Protein AF-A0AAV7JI71-F1 (afdb_monomer)

Radius of gyration: 31.47 Å; Cα contacts (8 Å, |Δi|>4): 107; chains: 1; bounding box: 84×64×68 Å

Solvent-accessible surface area (backbone atoms only — not comparable to full-atom values): 10852 Å² total; per-residue (Å²): 132,84,72,91,49,68,91,77,50,78,52,72,69,56,52,54,64,51,49,57,46,48,77,72,67,52,80,75,84,70,80,71,88,74,86,58,86,77,76,78,51,72,40,70,70,49,49,52,52,52,48,52,54,43,69,76,37,38,63,66,47,73,69,53,48,38,63,75,65,66,55,91,56,67,59,66,54,46,33,66,76,76,57,35,47,81,44,57,48,46,75,34,79,64,86,72,52,72,66,57,49,49,53,51,52,52,50,52,51,55,49,48,62,64,54,74,80,46,63,86,65,65,68,77,73,65,84,84,87,85,87,80,89,83,73,98,64,87,70,92,47,68,73,78,50,32,30,56,38,44,88,89,57,77,80,56,75,45,57,53,81,78,85,78,77,82,131

Foldseek 3Di:
DDDPQVPPDDDPVVVVVVVVCVVVVNPDPDDDPDPDPPQPCPDVVNLVLLQVVCVVPQLDDPVNSCVRSVGPHDVVCSQPVPWWDKDFAAEDQDDDDPVRVVVVVVVVVVVCVVPVPDDPCVVVVDDDDDDDDDDPDDDQDSNSRIGTDGPPDDGHYDHDDDDDDDD

Nearest PDB structures (foldseek):
  3hot-assembly1_A  TM=3.902E-01  e=2.680E-02  Drosophila mauritiana

Sequence (167 aa):
MFSVFEEQSPTKTSIYKWYSPFRLGYMCLDDDVRTGHQITVATDENIIKVEELVREDRQITIRQLVHDACIIGNIRNILHQHLVRKVCSKLVPHLLTLEQKNRRIQFCRSMLLKYSKADSRRHSEVITSDETWVYFYDMQTKQQSSKWIFEEEVPDTIPKRFMAVGR

pLDDT: mean 80.21, std 11.69, range [39.66, 97.19]

InterPro domains:
  IPR036397 Ribonuclease H superfamily [G3DSA:3.30.420.10] (91-166)
  IPR052709 Transposase-Methyltransferase Hybrid [PTHR46060] (3-161)

Structure (mmCIF, N/CA/C/O backbone):
data_AF-A0AAV7JI71-F1
#
_entry.id   AF-A0AAV7JI71-F1
#
loop_
_atom_site.group_PDB
_atom_site.id
_atom_site.type_symbol
_atom_site.label_ato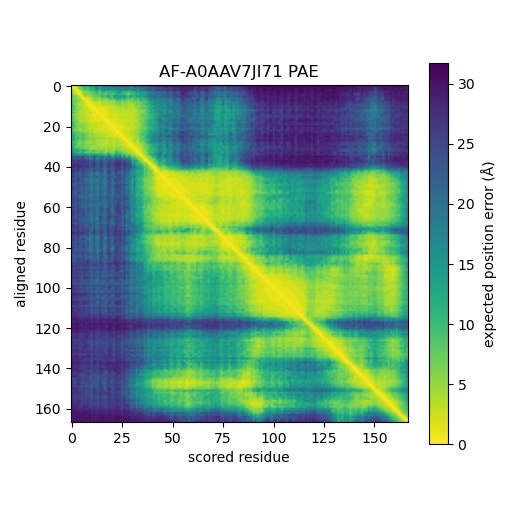m_id
_atom_site.label_alt_id
_atom_site.label_comp_id
_atom_site.label_asym_id
_atom_site.label_entity_id
_atom_site.label_seq_id
_atom_site.pdbx_PDB_ins_code
_atom_site.Cartn_x
_atom_site.Cartn_y
_atom_site.Cartn_z
_atom_site.occupancy
_atom_site.B_iso_or_equiv
_atom_site.auth_seq_id
_atom_site.auth_comp_id
_atom_site.auth_asym_id
_atom_site.auth_atom_id
_atom_site.pdbx_PDB_model_num
ATOM 1 N N . MET A 1 1 ? -59.503 31.151 10.361 1.00 45.22 1 MET A N 1
ATOM 2 C CA . MET A 1 1 ? -58.030 31.228 10.443 1.00 45.22 1 MET A CA 1
ATOM 3 C C . MET A 1 1 ? -57.508 30.284 9.379 1.00 45.22 1 MET A C 1
ATOM 5 O O . MET A 1 1 ? -57.720 29.087 9.511 1.00 45.22 1 MET A O 1
ATOM 9 N N . PHE A 1 2 ? -57.014 30.819 8.262 1.00 48.09 2 PHE A N 1
ATOM 10 C CA . PHE A 1 2 ? -56.574 29.993 7.138 1.00 48.09 2 PHE A CA 1
ATOM 11 C C . PHE A 1 2 ? -55.294 29.254 7.529 1.00 48.09 2 PHE A C 1
ATOM 13 O O . PHE A 1 2 ? -54.361 29.858 8.057 1.00 48.09 2 PHE A O 1
ATOM 20 N N . SER A 1 3 ? -55.291 27.943 7.323 1.00 59.44 3 SER A N 1
ATOM 21 C CA . SER A 1 3 ? -54.109 27.109 7.490 1.00 59.44 3 SER A CA 1
ATOM 22 C C . SER A 1 3 ? -53.177 27.381 6.311 1.00 59.44 3 SER A C 1
ATOM 24 O O . SER A 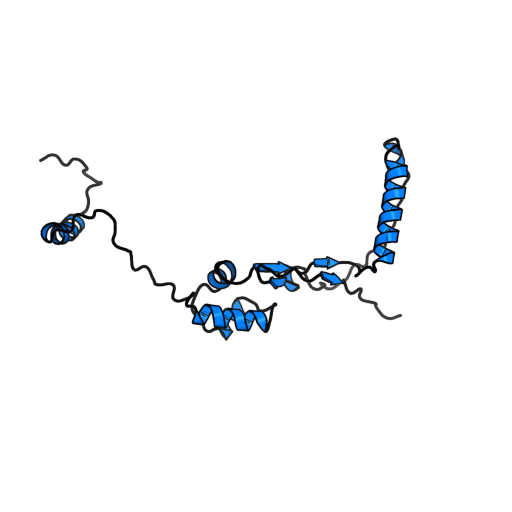1 3 ? -53.511 27.053 5.181 1.00 59.44 3 SER A O 1
ATOM 26 N N . VAL A 1 4 ? -52.043 28.039 6.555 1.00 73.38 4 VAL A N 1
ATOM 27 C CA . VAL A 1 4 ? -51.102 28.445 5.492 1.00 73.38 4 VAL A CA 1
ATOM 28 C C . VAL A 1 4 ? -50.355 27.239 4.895 1.00 73.38 4 VAL A C 1
ATOM 30 O O . VAL A 1 4 ? -49.881 27.320 3.768 1.00 73.38 4 VAL A O 1
ATOM 33 N N . PHE A 1 5 ? -50.277 26.113 5.617 1.00 74.38 5 PHE A N 1
ATOM 34 C CA . PHE A 1 5 ? -49.444 24.961 5.238 1.00 74.38 5 PHE A CA 1
ATOM 35 C C . PHE A 1 5 ? -50.145 23.597 5.313 1.00 74.38 5 PHE A C 1
ATOM 37 O O . PHE A 1 5 ? -49.473 22.590 5.122 1.00 74.38 5 PHE A O 1
ATOM 44 N N . GLU A 1 6 ? -51.456 23.551 5.590 1.00 76.75 6 GLU A N 1
ATOM 45 C CA . GLU A 1 6 ? -52.305 22.341 5.646 1.00 76.75 6 GLU A CA 1
ATOM 46 C C . GLU A 1 6 ? -51.560 21.063 6.076 1.00 76.75 6 GLU A C 1
ATOM 48 O O . GLU A 1 6 ? -51.288 20.903 7.268 1.00 76.75 6 GLU A O 1
ATOM 53 N N . GLU A 1 7 ? -51.189 20.192 5.132 1.00 77.88 7 GLU A N 1
ATOM 54 C CA . GLU A 1 7 ? -50.551 18.890 5.379 1.00 77.88 7 GLU A CA 1
ATOM 55 C C . GLU A 1 7 ? -49.069 18.943 5.795 1.00 77.88 7 GLU A C 1
ATOM 57 O O . GLU A 1 7 ? -48.568 17.993 6.391 1.00 77.88 7 GLU A O 1
ATOM 62 N N . GLN A 1 8 ? -48.354 20.040 5.534 1.00 81.19 8 GLN A N 1
ATOM 63 C CA . GLN A 1 8 ? -46.945 20.223 5.927 1.00 81.19 8 GLN A CA 1
ATOM 64 C C . GLN A 1 8 ? -46.792 20.922 7.287 1.00 81.19 8 GLN A C 1
ATOM 66 O O . GLN A 1 8 ? -45.685 21.265 7.707 1.00 81.19 8 GLN A O 1
ATOM 71 N N . SER A 1 9 ? -47.902 21.146 7.991 1.00 80.69 9 SER A N 1
ATOM 72 C CA . SER A 1 9 ? -47.888 21.794 9.299 1.00 80.69 9 SER A CA 1
ATOM 73 C C . SER A 1 9 ? -47.277 20.873 10.366 1.00 80.69 9 SER A C 1
ATOM 75 O O . SER A 1 9 ? -47.622 19.689 10.432 1.00 80.69 9 SER A O 1
ATOM 77 N N . PRO A 1 10 ? -46.411 21.384 11.261 1.00 83.25 10 PRO A N 1
ATOM 78 C CA . PRO A 1 10 ? -45.893 20.591 12.366 1.00 83.25 10 PRO A CA 1
ATOM 79 C C . PRO A 1 10 ? -47.036 20.105 13.262 1.00 83.25 10 PRO A C 1
ATOM 81 O O . PRO A 1 10 ? -48.008 20.818 13.517 1.00 83.25 10 PRO A O 1
ATOM 84 N N . THR A 1 11 ? -46.910 18.879 13.772 1.00 87.06 11 THR A N 1
ATOM 85 C CA . THR A 1 11 ? -47.932 18.309 14.657 1.00 87.06 11 THR A CA 1
ATOM 86 C C . THR A 1 11 ? -48.118 19.170 15.908 1.00 87.06 11 THR A C 1
ATOM 88 O O . THR A 1 11 ? -47.176 19.794 16.407 1.00 87.06 11 THR A O 1
ATOM 91 N N . LYS A 1 12 ? -49.331 19.157 16.474 1.00 85.56 12 LYS A N 1
ATOM 92 C CA . LYS A 1 12 ? -49.659 19.878 17.716 1.00 85.56 12 LYS A CA 1
ATOM 93 C C . LYS A 1 12 ? -48.661 19.568 18.844 1.00 85.56 12 LYS A C 1
ATOM 95 O O . LYS A 1 12 ? -48.301 20.452 19.616 1.00 85.56 12 LYS A O 1
ATOM 100 N N . THR A 1 13 ? -48.155 18.337 18.896 1.00 88.25 13 THR A N 1
ATOM 101 C CA . THR A 1 13 ? -47.125 17.878 19.836 1.00 88.25 13 THR A CA 1
ATOM 102 C C . THR A 1 13 ? -45.786 18.589 19.638 1.00 88.25 13 THR A C 1
ATOM 104 O O . THR A 1 13 ? -45.175 19.007 20.619 1.00 88.25 13 THR A O 1
ATOM 107 N N . SER A 1 14 ? -45.336 18.766 18.392 1.00 84.81 14 SER A N 1
ATOM 108 C CA . SER A 1 14 ? -44.122 19.532 18.078 1.00 84.81 14 SER A CA 1
ATOM 109 C C . SER A 1 14 ? -44.274 21.004 18.466 1.00 84.81 14 SER A C 1
ATOM 111 O O . SER A 1 14 ? -43.363 21.570 19.059 1.00 84.81 14 SER A O 1
ATOM 113 N N . ILE A 1 15 ? -45.445 21.602 18.222 1.00 86.06 15 ILE A N 1
ATOM 114 C CA . ILE A 1 15 ? -45.727 23.000 18.589 1.00 86.06 15 ILE A CA 1
ATOM 115 C C . ILE A 1 15 ? -45.613 23.207 20.109 1.00 86.06 15 ILE A C 1
ATOM 117 O O . ILE A 1 15 ? -44.964 24.151 20.555 1.00 86.06 15 ILE A O 1
ATOM 121 N N . TYR A 1 16 ? -46.176 22.308 20.925 1.00 87.62 16 TYR A N 1
ATOM 122 C CA . TYR A 1 16 ? -46.054 22.413 22.386 1.00 87.62 16 TYR A CA 1
ATOM 123 C C . TYR A 1 16 ? -44.634 22.181 22.903 1.00 87.62 16 TYR A C 1
ATOM 125 O O . TYR A 1 16 ? -44.239 22.834 23.870 1.00 87.62 16 TYR A O 1
ATOM 133 N N . LYS A 1 17 ? -43.857 21.295 22.264 1.00 86.38 17 LYS A N 1
ATOM 134 C CA . LYS A 1 17 ? -42.439 21.103 22.606 1.00 86.38 17 LYS A CA 1
ATOM 135 C C . LYS A 1 17 ? -41.637 22.392 22.424 1.00 86.38 17 LYS A C 1
ATOM 137 O O . LYS A 1 17 ? -40.830 22.708 23.286 1.00 86.38 17 LYS A O 1
ATOM 142 N N . TRP A 1 18 ? -41.913 23.153 21.364 1.00 87.81 18 TRP A N 1
ATOM 143 C CA . TRP A 1 18 ? -41.276 24.446 21.094 1.00 87.81 18 TRP A CA 1
ATOM 144 C C . TRP A 1 18 ? -41.791 25.590 21.977 1.00 87.81 18 TRP A C 1
ATOM 146 O O . TRP A 1 18 ? -41.039 26.493 22.334 1.00 87.81 18 TRP A O 1
ATOM 156 N N . TYR A 1 19 ? -43.061 25.552 22.386 1.00 89.06 19 TYR A N 1
ATOM 157 C CA . TYR A 1 19 ? -43.666 26.618 23.188 1.00 89.06 19 TYR A CA 1
ATOM 158 C C . TYR A 1 19 ? -42.980 26.834 24.550 1.00 89.06 19 TYR A C 1
ATOM 160 O O . TYR A 1 19 ? -42.849 27.970 25.005 1.00 89.06 19 TYR A O 1
ATOM 168 N N . SER A 1 20 ? -42.531 25.759 25.208 1.00 85.44 20 SER A N 1
ATOM 169 C CA . SER A 1 20 ? -41.895 25.854 26.530 1.00 85.44 20 SER A 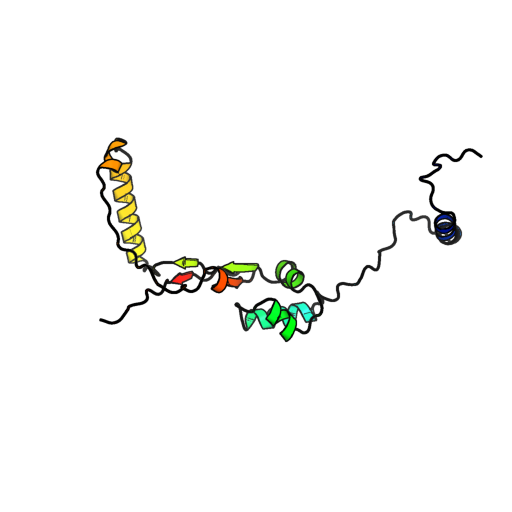CA 1
ATOM 170 C C . SER A 1 20 ? -40.518 26.552 26.492 1.00 85.44 20 SER A C 1
ATOM 172 O O . SER A 1 20 ? -40.336 27.492 27.267 1.00 85.44 20 SER A O 1
ATOM 174 N N . PRO A 1 21 ? -39.574 26.189 25.597 1.00 85.62 21 PRO A N 1
ATOM 175 C CA . PRO A 1 21 ? -38.321 26.926 25.397 1.00 85.62 21 PRO A CA 1
ATOM 176 C C . PRO A 1 21 ? -38.525 28.402 25.043 1.00 85.62 21 PRO A C 1
ATOM 178 O O . PRO A 1 21 ? -37.896 29.263 25.657 1.00 85.62 21 PRO A O 1
ATOM 181 N N . PHE A 1 22 ? -39.461 28.716 24.137 1.00 89.12 22 PHE A N 1
ATOM 182 C CA . PHE A 1 22 ? -39.739 30.107 23.761 1.00 89.12 22 PHE A CA 1
ATOM 183 C C . PHE A 1 22 ? -40.252 30.939 24.940 1.00 89.12 22 PHE A C 1
ATOM 185 O O . PHE A 1 22 ? -39.841 32.085 25.115 1.00 89.12 22 PHE A O 1
ATOM 192 N N . ARG A 1 23 ? -41.093 30.362 25.811 1.00 89.50 23 ARG A N 1
ATOM 193 C CA . ARG A 1 23 ? -41.521 31.029 27.054 1.00 89.50 23 ARG A CA 1
ATOM 194 C C . ARG A 1 23 ? -40.382 31.274 28.042 1.00 89.50 23 ARG A C 1
ATOM 196 O O . ARG A 1 23 ? -40.482 32.201 28.840 1.00 89.50 23 ARG A O 1
ATOM 203 N N . LEU A 1 24 ? -39.343 30.446 28.005 1.00 87.25 24 LEU A N 1
ATOM 204 C CA . LEU A 1 24 ? -38.141 30.571 28.830 1.00 87.25 24 LEU A CA 1
ATOM 205 C C . LEU A 1 24 ? -37.076 31.481 28.191 1.00 87.25 24 LEU A C 1
ATOM 207 O O . LEU A 1 24 ? -36.006 31.651 28.766 1.00 87.25 24 LEU A O 1
ATOM 211 N N . GLY A 1 25 ? -37.367 32.088 27.033 1.00 86.62 25 GLY A N 1
ATOM 212 C CA . GLY A 1 25 ? -36.479 33.030 26.347 1.00 86.62 25 GLY A CA 1
ATOM 213 C C . GLY A 1 25 ? -35.476 32.390 25.383 1.00 86.62 25 GLY A C 1
ATOM 214 O O . GLY A 1 25 ? -34.627 33.096 24.841 1.00 86.62 25 GLY A O 1
ATOM 215 N N . TYR A 1 26 ? -35.565 31.081 25.128 1.00 80.38 26 TYR A N 1
ATOM 216 C CA . TYR A 1 26 ? -34.740 30.417 24.117 1.00 80.38 26 TYR A CA 1
ATOM 217 C C . TYR A 1 26 ? -35.301 30.695 22.722 1.00 80.38 26 TYR A C 1
ATOM 219 O O . TYR A 1 26 ? -36.322 30.132 22.343 1.00 80.38 26 TYR A O 1
ATOM 227 N N . MET A 1 27 ? -34.630 31.567 21.965 1.00 85.94 27 MET A N 1
ATOM 228 C CA . MET A 1 27 ? -35.036 31.993 20.613 1.00 85.94 27 MET A CA 1
ATOM 229 C C . MET A 1 27 ? -34.218 31.334 19.490 1.00 85.94 27 MET A C 1
ATOM 231 O O . MET A 1 27 ? -34.386 31.683 18.323 1.00 85.94 27 MET A O 1
ATOM 235 N N . CYS A 1 28 ? -33.313 30.411 19.832 1.00 81.50 28 CYS A N 1
ATOM 236 C CA . CYS A 1 28 ? -32.520 29.671 18.855 1.00 81.50 28 CYS A CA 1
ATOM 237 C C . CYS A 1 28 ? -33.427 28.712 18.076 1.00 81.50 28 CYS A C 1
ATOM 239 O O . CYS A 1 28 ? -34.184 27.954 18.679 1.00 81.50 28 CYS A O 1
ATOM 241 N N . LEU A 1 29 ? -33.368 28.778 16.746 1.00 82.62 29 LEU A N 1
ATOM 242 C CA . LEU A 1 29 ? -34.131 27.902 15.849 1.00 82.62 29 LEU A CA 1
ATOM 243 C C . LEU A 1 29 ? -33.313 26.697 15.377 1.00 82.62 29 LEU A C 1
ATOM 245 O O . LEU A 1 29 ? -33.877 25.784 14.777 1.00 82.62 29 LEU A O 1
ATOM 249 N N . ASP A 1 30 ? -32.003 26.711 15.628 1.00 84.81 30 ASP A N 1
ATOM 250 C CA . ASP A 1 30 ? -31.130 25.588 15.324 1.00 84.81 30 ASP A CA 1
ATOM 251 C C . ASP A 1 30 ? -31.412 24.428 16.280 1.00 84.81 30 ASP A C 1
ATOM 253 O O . ASP A 1 30 ? -31.704 24.630 17.462 1.00 84.81 30 ASP A O 1
ATOM 257 N N . ASP A 1 31 ? -31.309 23.207 15.757 1.00 79.56 31 ASP A N 1
ATOM 258 C CA . ASP A 1 31 ? -31.352 22.008 16.583 1.00 79.56 31 ASP A CA 1
ATOM 259 C C . ASP A 1 31 ? -30.207 22.052 17.602 1.00 79.56 31 ASP A C 1
ATOM 261 O O . ASP A 1 31 ? -29.049 22.291 17.246 1.00 79.56 31 ASP A O 1
ATOM 265 N N . ASP A 1 32 ? -30.518 21.736 18.859 1.00 76.38 32 ASP A N 1
ATOM 266 C CA . ASP A 1 32 ? -29.489 21.451 19.854 1.00 76.38 32 ASP A CA 1
ATOM 267 C C . ASP A 1 32 ? -28.547 20.362 19.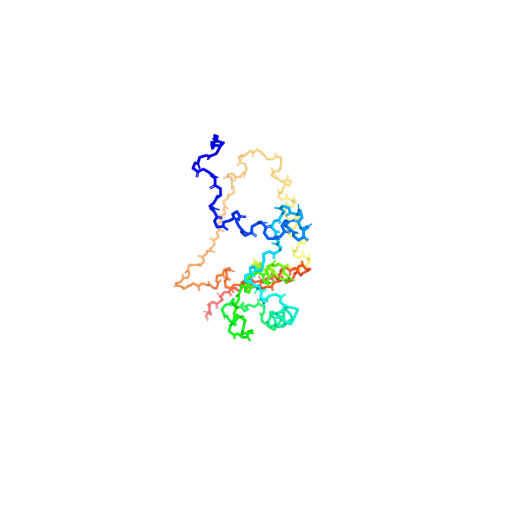334 1.00 76.38 32 ASP A C 1
ATOM 269 O O . ASP A 1 32 ? -28.937 19.491 18.543 1.00 76.38 32 ASP A O 1
ATOM 273 N N . VAL A 1 33 ? -27.302 20.381 19.819 1.00 73.88 33 VAL A N 1
ATOM 274 C CA . VAL A 1 33 ? -26.323 19.337 19.507 1.00 73.88 33 VAL A CA 1
ATOM 275 C C . VAL A 1 33 ? -26.953 17.985 19.822 1.00 73.88 33 VAL A C 1
ATOM 277 O O . VAL A 1 33 ? -27.125 17.605 20.981 1.00 73.88 33 VAL A O 1
ATOM 280 N N . ARG A 1 34 ? -27.331 17.256 18.768 1.00 72.81 34 ARG A N 1
ATOM 281 C CA . ARG A 1 34 ? -27.973 15.957 18.915 1.00 72.81 34 ARG A CA 1
ATOM 282 C C . ARG A 1 34 ? -26.976 15.033 19.594 1.00 72.81 34 ARG A C 1
ATOM 284 O O . ARG A 1 34 ? -25.919 14.737 19.037 1.00 72.81 34 ARG A O 1
ATOM 291 N N . THR A 1 35 ? -27.336 14.514 20.761 1.00 57.81 35 THR A N 1
ATOM 292 C CA . THR A 1 35 ? -26.668 13.365 21.372 1.00 57.81 35 THR A CA 1
ATOM 293 C C . THR A 1 35 ? -27.033 12.109 20.578 1.00 57.81 35 THR A C 1
ATOM 295 O O . THR A 1 35 ? -27.761 11.229 21.027 1.00 57.81 35 THR A O 1
ATOM 298 N N . GLY A 1 36 ? -26.546 12.030 19.337 1.00 56.31 36 GLY A N 1
ATOM 299 C CA . GLY A 1 36 ? -26.454 10.758 18.632 1.00 56.31 36 GLY A CA 1
ATOM 300 C C . GLY A 1 36 ? -25.605 9.783 19.447 1.00 56.31 36 GLY A C 1
ATOM 301 O O . GLY A 1 36 ? -24.867 10.198 20.343 1.00 56.31 36 GLY A O 1
ATOM 302 N N . HIS A 1 37 ? -25.716 8.485 19.149 1.00 49.38 37 HIS A N 1
ATOM 303 C CA . HIS A 1 37 ? -24.919 7.450 19.805 1.00 49.38 37 HIS A CA 1
ATOM 304 C C . HIS A 1 37 ? -23.449 7.882 19.787 1.00 49.38 37 HIS A C 1
ATOM 306 O O . HIS A 1 37 ? -22.851 7.984 18.714 1.00 49.38 37 HIS A O 1
ATOM 312 N N . GLN A 1 38 ? -22.907 8.232 20.957 1.00 46.12 38 GLN A N 1
ATOM 313 C CA . GLN A 1 38 ? -21.516 8.632 21.062 1.00 46.12 38 GLN A CA 1
ATOM 314 C C . GLN A 1 38 ? -20.699 7.438 20.591 1.00 46.12 38 GLN A C 1
ATOM 316 O O . GLN A 1 38 ? -20.714 6.375 21.208 1.00 46.12 38 GLN A O 1
ATOM 321 N N . ILE A 1 39 ? -20.048 7.606 19.445 1.00 50.06 39 ILE A N 1
ATOM 322 C CA . ILE A 1 39 ? -19.081 6.670 18.896 1.00 50.06 39 ILE A CA 1
ATOM 323 C C . ILE A 1 39 ? -17.877 6.749 19.844 1.00 50.06 39 ILE A C 1
ATOM 325 O O . ILE A 1 39 ? -16.886 7.408 19.562 1.00 50.06 39 ILE A O 1
ATOM 329 N N . THR A 1 40 ? -17.964 6.071 20.989 1.00 53.88 40 THR A N 1
ATOM 330 C CA . THR A 1 40 ? -16.910 5.832 22.000 1.00 53.88 40 THR A CA 1
ATOM 331 C C . THR A 1 40 ? -15.723 5.032 21.449 1.00 53.88 40 THR A C 1
ATOM 333 O O . THR A 1 40 ? -14.904 4.488 22.180 1.00 53.88 40 THR A O 1
ATOM 336 N N . VAL A 1 41 ? -15.630 4.929 20.130 1.00 58.00 41 VAL A N 1
ATOM 337 C CA . VAL A 1 41 ? -14.713 4.058 19.416 1.00 58.00 41 VAL A CA 1
ATOM 338 C C . VAL A 1 41 ? -13.356 4.740 19.257 1.00 58.00 41 VAL A C 1
ATOM 340 O O . VAL A 1 41 ? -12.345 4.061 19.355 1.00 58.00 41 VAL A O 1
ATOM 343 N N . ALA A 1 42 ? -13.316 6.065 19.089 1.00 64.00 42 ALA A N 1
ATOM 344 C CA . ALA A 1 42 ? -12.087 6.837 18.881 1.00 64.00 42 ALA A CA 1
ATOM 345 C C . ALA A 1 42 ? -11.703 7.675 20.117 1.00 64.00 42 ALA A C 1
ATOM 347 O O . ALA A 1 42 ? -11.445 8.868 20.003 1.00 64.00 42 ALA A O 1
ATOM 348 N N . THR A 1 43 ? -11.721 7.078 21.311 1.00 77.94 43 THR A N 1
ATOM 349 C CA . THR A 1 43 ? -11.035 7.672 22.471 1.00 77.94 43 THR A CA 1
ATOM 350 C C . THR A 1 43 ? -9.522 7.550 22.289 1.00 77.94 43 THR A C 1
ATOM 352 O O . THR A 1 43 ? -9.061 6.595 21.661 1.00 77.94 43 THR A O 1
ATOM 355 N N . ASP A 1 44 ? -8.744 8.470 22.863 1.00 80.75 44 ASP A N 1
ATOM 356 C CA . ASP A 1 44 ? -7.276 8.448 22.751 1.00 80.75 44 ASP A CA 1
ATOM 357 C C . ASP A 1 44 ? -6.682 7.114 23.234 1.00 80.75 44 ASP A C 1
ATOM 359 O O . ASP A 1 44 ? -5.799 6.556 22.591 1.00 80.75 44 ASP A O 1
ATOM 363 N N . GLU A 1 45 ? -7.243 6.529 24.297 1.00 84.81 45 GLU A N 1
ATOM 364 C CA . GLU A 1 45 ? -6.858 5.202 24.803 1.00 84.81 45 GLU A CA 1
ATOM 365 C C . GLU A 1 45 ? -7.058 4.089 23.761 1.00 84.81 45 GLU A C 1
ATOM 367 O O . GLU A 1 45 ? -6.188 3.238 23.571 1.00 84.81 45 GLU A O 1
ATOM 372 N N . ASN A 1 46 ? -8.189 4.103 23.050 1.00 83.25 46 ASN A N 1
ATOM 373 C CA . ASN A 1 46 ? -8.491 3.122 22.009 1.00 83.25 46 ASN A CA 1
ATOM 374 C C . ASN A 1 46 ? -7.605 3.322 20.776 1.00 83.25 46 ASN A C 1
ATOM 376 O O . ASN A 1 46 ? -7.201 2.340 20.153 1.00 83.25 46 ASN A O 1
ATOM 380 N N . ILE A 1 47 ? -7.292 4.576 20.430 1.00 85.12 47 ILE A N 1
ATOM 381 C CA . ILE A 1 47 ? -6.368 4.911 19.341 1.00 85.12 47 ILE A CA 1
ATOM 382 C C . ILE A 1 47 ? -4.976 4.364 19.664 1.00 85.12 47 ILE A C 1
ATOM 384 O O . ILE A 1 47 ? -4.426 3.629 18.846 1.00 85.12 47 ILE A O 1
ATOM 388 N N . ILE A 1 48 ? -4.455 4.640 20.865 1.00 87.50 48 ILE A N 1
ATOM 389 C CA . ILE A 1 48 ? -3.144 4.157 21.325 1.00 87.50 48 ILE A CA 1
ATOM 390 C C . ILE A 1 48 ? -3.104 2.627 21.314 1.00 87.50 48 ILE A C 1
ATOM 392 O O . ILE A 1 48 ? -2.186 2.033 20.754 1.00 87.50 48 ILE A O 1
ATOM 396 N N . LYS A 1 49 ? -4.138 1.968 21.846 1.00 88.31 49 LYS A N 1
ATOM 397 C CA . LYS A 1 49 ? -4.206 0.502 21.883 1.00 88.31 49 LYS A CA 1
ATOM 398 C C . LYS A 1 49 ? -4.208 -0.124 20.484 1.00 88.31 49 LYS A C 1
ATOM 400 O O . LYS A 1 49 ? -3.530 -1.120 20.243 1.00 88.31 49 LYS A O 1
ATOM 405 N N . VAL A 1 50 ? -4.978 0.437 19.549 1.00 88.12 50 VAL A N 1
ATOM 406 C CA . VAL A 1 50 ? -5.001 -0.037 18.153 1.00 88.12 50 VAL A CA 1
ATOM 407 C C . VAL A 1 50 ? -3.662 0.232 17.469 1.00 88.12 50 VAL A C 1
ATOM 409 O O . VAL A 1 50 ? -3.200 -0.598 16.688 1.00 88.12 50 VAL A O 1
ATOM 412 N N . GLU A 1 51 ? -3.027 1.363 17.763 1.00 89.88 51 GLU A N 1
ATOM 413 C CA . GLU A 1 51 ? -1.713 1.701 17.233 1.00 89.88 51 GLU A CA 1
ATOM 414 C C . GLU A 1 51 ? -0.634 0.705 17.680 1.00 89.88 51 GLU A C 1
ATOM 416 O O . GLU A 1 51 ? 0.137 0.234 16.843 1.00 89.88 51 GLU A O 1
ATOM 421 N N . GLU A 1 52 ? -0.605 0.341 18.964 1.00 91.31 52 GLU A N 1
ATOM 422 C CA . GLU A 1 52 ? 0.326 -0.655 19.508 1.00 91.31 52 GLU A CA 1
ATOM 423 C C . GLU A 1 52 ? 0.175 -2.008 18.803 1.00 91.31 52 GLU A C 1
ATOM 425 O O . GLU A 1 52 ? 1.157 -2.534 18.276 1.00 91.31 52 GLU A O 1
ATOM 430 N N . LEU A 1 53 ? -1.057 -2.511 18.665 1.00 91.62 53 LEU A N 1
ATOM 431 C CA . LEU A 1 53 ? -1.335 -3.771 17.962 1.00 91.62 53 LEU A CA 1
ATOM 432 C C . LEU A 1 53 ? -0.886 -3.742 16.491 1.00 91.62 53 LEU A C 1
ATOM 434 O O . LEU A 1 53 ? -0.358 -4.725 15.972 1.00 91.62 53 LEU A O 1
ATOM 438 N N . VAL A 1 54 ? -1.075 -2.612 15.802 1.00 90.56 54 VAL A N 1
ATOM 439 C CA . VAL A 1 54 ? -0.643 -2.449 14.404 1.00 90.56 54 VAL A CA 1
ATOM 440 C C . VAL A 1 54 ? 0.882 -2.358 14.284 1.00 90.56 54 VAL A C 1
ATOM 442 O O . VAL A 1 54 ? 1.447 -2.823 13.288 1.00 90.56 54 VAL A O 1
ATOM 445 N N . ARG A 1 55 ? 1.570 -1.768 15.272 1.00 89.56 55 ARG A N 1
ATOM 446 C CA . ARG A 1 55 ? 3.040 -1.742 15.308 1.00 89.56 55 ARG A CA 1
ATOM 447 C C . ARG A 1 55 ? 3.624 -3.129 15.572 1.00 89.56 55 ARG A C 1
ATOM 449 O O . ARG A 1 55 ? 4.647 -3.446 14.967 1.00 89.56 55 ARG A O 1
ATOM 456 N N . GLU A 1 56 ? 2.985 -3.931 16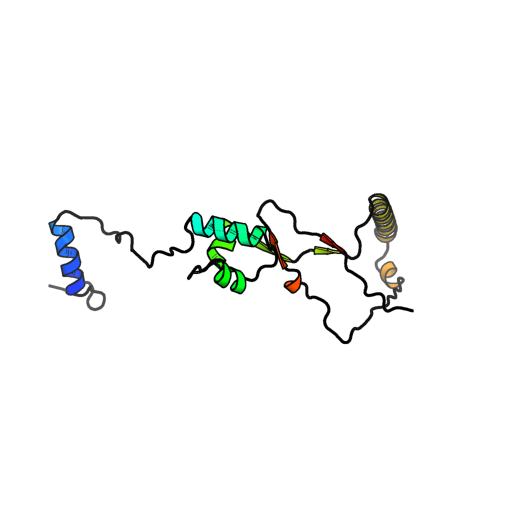.424 1.00 91.25 56 GLU A N 1
ATOM 457 C CA . GLU A 1 56 ? 3.384 -5.316 16.702 1.00 91.25 56 GLU A CA 1
ATOM 458 C C . GLU A 1 56 ? 3.215 -6.218 15.472 1.00 91.25 56 GLU A C 1
ATOM 460 O O . GLU A 1 56 ? 4.171 -6.873 15.051 1.00 91.25 56 GLU A O 1
ATOM 465 N N . ASP A 1 57 ? 2.032 -6.208 14.847 1.00 89.44 57 ASP A N 1
ATOM 466 C CA . ASP A 1 57 ? 1.762 -6.950 13.614 1.00 89.44 57 ASP A CA 1
ATOM 467 C C . ASP A 1 57 ? 1.156 -6.057 12.524 1.00 89.44 57 ASP A C 1
ATOM 469 O O . ASP A 1 57 ? -0.049 -5.810 12.437 1.00 89.44 57 ASP A O 1
ATOM 473 N N . ARG A 1 58 ? 2.008 -5.659 11.576 1.00 88.00 58 ARG A N 1
ATOM 474 C CA . ARG A 1 58 ? 1.609 -4.846 10.418 1.00 88.00 58 ARG A CA 1
ATOM 475 C C . ARG A 1 58 ? 0.638 -5.570 9.476 1.00 88.00 58 ARG A C 1
ATOM 477 O O . ARG A 1 58 ? 0.041 -4.914 8.624 1.00 88.00 58 ARG A O 1
ATOM 484 N N . GLN A 1 59 ? 0.489 -6.894 9.560 1.00 87.62 59 GLN A N 1
ATOM 485 C CA . GLN A 1 59 ? -0.426 -7.688 8.726 1.00 87.62 59 GLN A CA 1
ATOM 486 C C . GLN A 1 59 ? -1.751 -8.024 9.418 1.00 87.62 59 GLN A C 1
ATOM 488 O O . GLN A 1 59 ? -2.614 -8.651 8.789 1.00 87.62 59 GLN A O 1
ATOM 493 N N . ILE A 1 60 ? -1.957 -7.544 10.648 1.00 88.94 60 ILE A N 1
ATOM 494 C CA . ILE A 1 60 ? -3.135 -7.865 11.447 1.00 88.94 60 ILE A CA 1
ATOM 495 C C . ILE A 1 60 ? -4.440 -7.569 10.694 1.00 88.94 60 ILE A C 1
ATOM 497 O O . ILE A 1 60 ? -4.638 -6.530 10.040 1.00 88.94 60 ILE A O 1
ATOM 501 N N . THR A 1 61 ? -5.364 -8.527 10.731 1.00 87.88 61 THR A N 1
ATOM 502 C CA . THR A 1 61 ? -6.671 -8.361 10.092 1.00 87.88 61 THR A CA 1
ATOM 503 C C . THR A 1 61 ? -7.591 -7.509 10.960 1.00 87.88 61 THR A C 1
ATOM 505 O O . THR A 1 61 ? -7.493 -7.499 12.180 1.00 87.88 61 THR A O 1
ATOM 508 N N . ILE A 1 62 ? -8.566 -6.837 10.341 1.00 86.75 62 ILE A N 1
ATOM 509 C CA . ILE A 1 62 ? -9.559 -6.041 11.087 1.00 86.75 62 ILE A CA 1
ATOM 510 C C . ILE A 1 62 ? -10.319 -6.915 12.097 1.00 86.75 62 ILE A C 1
ATOM 512 O O . ILE A 1 62 ? -10.669 -6.443 13.168 1.00 86.75 62 ILE A O 1
ATOM 516 N N . ARG A 1 63 ? -10.563 -8.195 11.777 1.00 86.25 63 ARG A N 1
ATOM 517 C CA . ARG A 1 63 ? -11.233 -9.126 12.698 1.00 86.25 63 ARG A CA 1
ATOM 518 C C . ARG A 1 63 ? -10.383 -9.421 13.934 1.00 86.25 63 ARG A C 1
ATOM 520 O O . ARG A 1 63 ? -10.931 -9.415 15.027 1.00 86.25 63 ARG A O 1
ATOM 527 N N . GLN A 1 64 ? -9.081 -9.643 13.752 1.00 87.69 64 GLN A N 1
ATOM 528 C CA . GLN A 1 64 ? -8.140 -9.816 14.863 1.00 87.69 64 GLN A CA 1
ATOM 529 C C . GLN A 1 64 ? -8.035 -8.534 15.689 1.00 87.69 64 GLN A C 1
ATOM 531 O O . GLN A 1 64 ? -8.215 -8.594 16.892 1.00 87.69 64 GLN A O 1
ATOM 536 N N . LEU A 1 65 ? -7.926 -7.361 15.054 1.00 88.31 65 LEU A N 1
ATOM 537 C CA . LEU A 1 65 ? -7.935 -6.082 15.775 1.00 88.31 65 LEU A CA 1
ATOM 538 C C . LEU A 1 65 ? -9.191 -5.882 16.630 1.00 88.31 65 LEU A C 1
ATOM 540 O O . LEU A 1 65 ? -9.085 -5.420 17.758 1.00 88.31 65 LEU A O 1
ATOM 544 N N . VAL A 1 66 ? -10.379 -6.229 16.122 1.00 85.56 66 VAL A N 1
ATOM 545 C CA . VAL A 1 66 ? -11.623 -6.150 16.914 1.00 85.56 66 VAL A CA 1
ATOM 546 C C . VAL A 1 66 ? -11.570 -7.083 18.119 1.00 85.56 66 VAL A C 1
ATOM 548 O O . VAL A 1 66 ? -11.968 -6.688 19.213 1.00 85.56 66 VAL A O 1
ATOM 551 N N . HIS A 1 67 ? -11.076 -8.302 17.913 1.00 86.31 67 HIS A N 1
ATOM 552 C CA . HIS A 1 67 ? -10.943 -9.299 18.965 1.00 86.31 67 HIS A CA 1
ATOM 553 C C . HIS A 1 67 ? -9.926 -8.872 20.036 1.00 86.31 67 HIS A C 1
ATOM 555 O O . HIS A 1 67 ? -10.253 -8.884 21.216 1.00 86.31 67 HIS A O 1
ATOM 561 N N . ASP A 1 68 ? -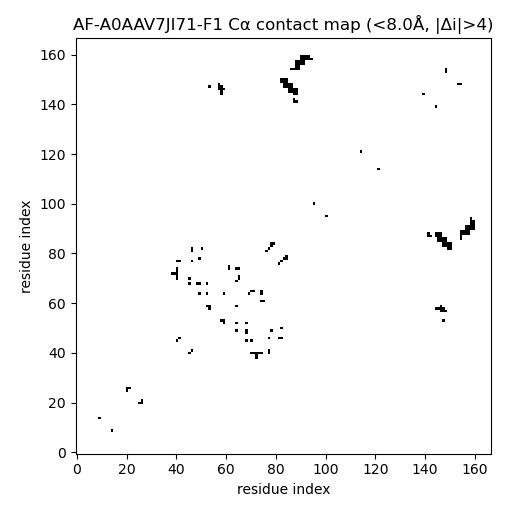8.737 -8.429 19.633 1.00 85.62 68 ASP A N 1
ATOM 562 C CA . ASP A 1 68 ? -7.613 -8.156 20.536 1.00 85.62 68 ASP A CA 1
ATOM 563 C C . ASP A 1 68 ? -7.747 -6.787 21.223 1.00 85.62 68 ASP A C 1
ATOM 565 O O . ASP A 1 68 ? -7.417 -6.619 22.401 1.00 85.62 68 ASP A O 1
ATOM 569 N N . ALA A 1 6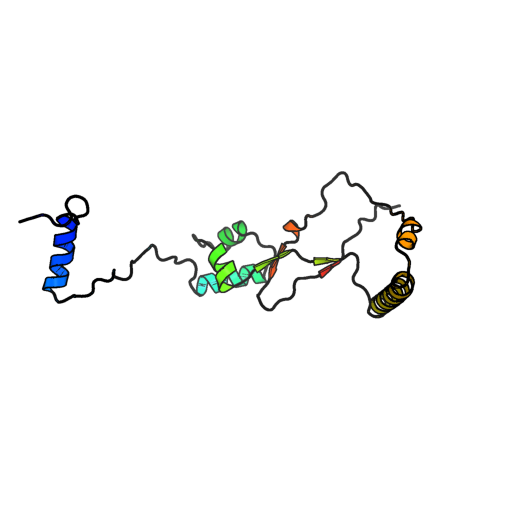9 ? -8.306 -5.792 20.525 1.00 81.94 69 ALA A N 1
ATOM 570 C CA . ALA A 1 69 ? -8.585 -4.492 21.123 1.00 81.94 69 ALA A CA 1
ATOM 571 C C . ALA A 1 69 ? -9.820 -4.524 22.045 1.00 81.94 69 ALA A C 1
ATOM 573 O O . ALA A 1 69 ? -9.932 -3.661 22.919 1.00 81.94 69 ALA A O 1
ATOM 574 N N . CYS A 1 70 ? -10.712 -5.516 21.902 1.00 79.31 70 CYS A N 1
ATOM 575 C CA . CYS A 1 70 ? -12.017 -5.602 22.576 1.00 79.31 70 CYS A CA 1
ATOM 576 C C . CYS A 1 70 ? -12.901 -4.353 22.375 1.00 79.31 70 CYS A C 1
ATOM 578 O O . CYS A 1 70 ? -13.691 -3.993 23.247 1.00 79.31 70 CYS A O 1
ATOM 580 N N . ILE A 1 71 ? -12.777 -3.676 21.228 1.00 75.06 71 ILE A N 1
ATOM 581 C CA . ILE A 1 71 ? -13.532 -2.453 20.925 1.00 75.06 71 ILE A CA 1
ATOM 582 C C . ILE A 1 71 ? -14.794 -2.821 20.142 1.00 75.06 71 ILE A C 1
ATOM 584 O O . ILE A 1 71 ? -14.736 -3.278 18.998 1.00 75.06 71 ILE A O 1
ATOM 588 N N . ILE A 1 72 ? -15.956 -2.565 20.742 1.00 64.69 72 ILE A N 1
ATOM 589 C CA . ILE A 1 72 ? -17.260 -2.708 20.088 1.00 64.69 72 ILE A CA 1
ATOM 590 C C . ILE A 1 72 ? -17.499 -1.432 19.273 1.00 64.69 72 ILE A C 1
ATOM 592 O O . ILE A 1 72 ? -18.006 -0.435 19.781 1.00 64.69 72 ILE A O 1
ATOM 596 N N . GLY A 1 73 ? -17.049 -1.420 18.016 1.00 69.00 73 GLY A N 1
ATOM 597 C CA . GLY A 1 73 ? -17.046 -0.191 17.228 1.00 69.00 73 GLY A CA 1
ATOM 598 C C . GLY A 1 73 ? -16.479 -0.295 15.818 1.00 69.00 73 GLY A C 1
ATOM 599 O O . GLY A 1 73 ? -15.959 -1.326 15.391 1.00 69.00 73 GLY A O 1
ATOM 600 N N . ASN A 1 74 ? -16.554 0.812 15.073 1.00 76.62 74 ASN A N 1
ATOM 601 C CA . ASN A 1 74 ? -15.979 0.913 13.736 1.00 76.62 74 ASN A CA 1
ATOM 602 C C . ASN A 1 74 ? -14.459 1.179 13.771 1.00 76.62 74 ASN A C 1
ATOM 604 O O . ASN A 1 74 ? -14.006 2.286 13.484 1.00 76.62 74 ASN A O 1
ATOM 608 N N . ILE A 1 75 ? -13.665 0.141 14.065 1.00 82.50 75 ILE A N 1
ATOM 609 C CA . ILE A 1 75 ? -12.186 0.187 14.033 1.00 82.50 75 ILE A CA 1
ATOM 610 C C . ILE A 1 75 ? -11.648 0.659 12.675 1.00 82.50 75 ILE A C 1
ATOM 612 O O . ILE A 1 75 ? -10.596 1.288 12.613 1.00 82.50 75 ILE A O 1
ATOM 616 N N . ARG A 1 76 ? -12.379 0.426 11.572 1.00 82.69 76 ARG A N 1
ATOM 617 C CA . ARG A 1 76 ? -11.964 0.941 10.257 1.00 82.69 76 ARG A CA 1
ATOM 618 C C . ARG A 1 76 ? -11.868 2.463 10.250 1.00 82.69 76 ARG A C 1
ATOM 620 O O . ARG A 1 76 ? -10.953 2.977 9.622 1.00 82.69 76 ARG A O 1
ATOM 627 N N . ASN A 1 77 ? -12.769 3.162 10.943 1.00 83.69 77 ASN A N 1
ATOM 628 C CA . ASN A 1 77 ? -12.702 4.619 11.039 1.00 83.69 77 ASN A CA 1
ATOM 629 C C . ASN A 1 77 ? -11.469 5.056 11.830 1.00 83.69 77 ASN A C 1
ATOM 631 O O . ASN A 1 77 ? -10.760 5.927 11.350 1.00 83.69 77 ASN A O 1
ATOM 635 N N . ILE A 1 78 ? -11.159 4.401 12.958 1.00 82.88 78 ILE A N 1
ATOM 636 C CA . ILE A 1 78 ? -9.934 4.689 13.726 1.00 82.88 78 ILE A CA 1
ATOM 637 C C . ILE A 1 78 ? -8.701 4.548 12.828 1.00 82.88 78 ILE A C 1
ATOM 639 O O . ILE A 1 78 ? -7.902 5.472 12.713 1.00 82.88 78 ILE A O 1
ATOM 643 N N . LEU A 1 79 ? -8.581 3.407 12.142 1.00 85.50 79 LEU A N 1
ATOM 644 C CA . LEU A 1 79 ? -7.440 3.129 11.274 1.00 85.50 79 LEU A CA 1
ATOM 645 C C . LEU A 1 79 ? -7.325 4.178 10.165 1.00 85.50 79 LEU A C 1
ATOM 647 O O . LEU A 1 79 ? -6.281 4.804 10.037 1.00 85.50 79 LEU A O 1
ATOM 651 N N . HIS A 1 80 ? -8.397 4.402 9.401 1.00 83.12 80 HIS A N 1
ATOM 652 C CA . HIS A 1 80 ? -8.359 5.269 8.224 1.00 83.12 80 HIS A CA 1
ATOM 653 C C . HIS A 1 80 ? -8.309 6.769 8.534 1.00 83.12 80 HIS A C 1
ATOM 655 O O . HIS A 1 80 ? -7.776 7.509 7.713 1.00 83.12 80 HIS A O 1
ATOM 661 N N . GLN A 1 81 ? -8.895 7.225 9.644 1.00 82.44 81 GLN A N 1
ATOM 662 C CA . GLN A 1 81 ? -8.974 8.653 9.977 1.00 82.44 81 GLN A CA 1
ATOM 663 C C . GLN A 1 81 ? -7.822 9.122 10.868 1.00 82.44 81 GLN A C 1
ATOM 665 O O . GLN A 1 81 ? -7.488 10.301 10.810 1.00 82.44 81 GLN A O 1
ATOM 670 N N . HIS A 1 82 ? -7.230 8.234 11.675 1.00 79.31 82 HIS A N 1
ATOM 671 C CA . HIS A 1 82 ? -6.280 8.642 12.715 1.00 79.31 82 HIS A CA 1
ATOM 672 C C . HIS A 1 82 ? -4.900 7.984 12.633 1.00 79.31 82 HIS A C 1
ATOM 674 O O . HIS A 1 82 ? -3.965 8.538 13.199 1.00 79.31 82 HIS A O 1
ATOM 680 N N . LEU A 1 83 ? -4.743 6.825 11.979 1.00 83.12 83 LEU A N 1
ATOM 681 C CA . LEU A 1 83 ? -3.522 6.021 12.135 1.00 83.12 83 LEU A CA 1
ATOM 682 C C . LEU A 1 83 ? -2.829 5.660 10.818 1.00 83.12 83 LEU A C 1
ATOM 684 O O . LEU A 1 83 ? -1.699 6.069 10.559 1.00 83.12 83 LEU A O 1
ATOM 688 N N . VAL A 1 84 ? -3.458 4.807 10.011 1.00 85.38 84 VAL A N 1
ATOM 689 C CA . VAL A 1 84 ? -2.763 4.033 8.978 1.00 85.38 84 VAL A CA 1
ATOM 690 C C . VAL A 1 84 ? -3.619 3.806 7.743 1.00 85.38 84 VAL A C 1
ATOM 692 O O . VAL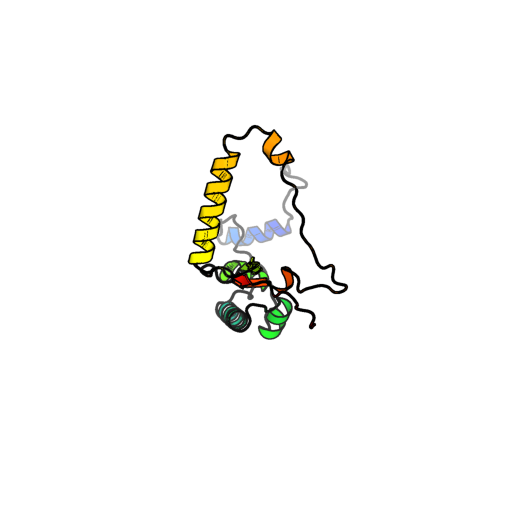 A 1 84 ? -4.844 3.684 7.778 1.00 85.38 84 VAL A O 1
ATOM 695 N N . ARG A 1 85 ? -2.940 3.612 6.616 1.00 86.31 85 ARG A N 1
ATOM 696 C CA . ARG A 1 85 ? -3.551 3.091 5.390 1.00 86.31 85 ARG A CA 1
ATOM 697 C C . ARG A 1 85 ? -3.082 1.668 5.124 1.00 86.31 85 ARG A C 1
ATOM 699 O O . ARG A 1 85 ? -1.941 1.307 5.405 1.00 86.31 85 ARG A O 1
ATOM 706 N N . LYS A 1 86 ? -3.951 0.856 4.521 1.00 86.38 86 LYS A N 1
ATOM 707 C CA . LYS A 1 86 ? -3.588 -0.493 4.078 1.00 86.38 86 LYS A CA 1
ATOM 708 C C . LYS A 1 86 ? -2.991 -0.439 2.683 1.00 86.38 86 LYS A C 1
ATOM 710 O O . LYS A 1 86 ? -3.670 -0.046 1.736 1.00 86.38 86 LYS A O 1
ATOM 715 N N . VAL A 1 87 ? -1.742 -0.863 2.538 1.00 85.12 87 VAL A N 1
ATOM 716 C CA . VAL A 1 87 ? -1.037 -0.867 1.253 1.00 85.12 87 VAL A CA 1
ATOM 717 C C . VAL A 1 87 ? -0.440 -2.247 1.003 1.00 85.12 87 VAL A C 1
ATOM 719 O O . VAL A 1 87 ? 0.075 -2.911 1.898 1.00 85.12 87 VAL A O 1
ATOM 722 N N . CYS A 1 88 ? -0.540 -2.717 -0.238 1.00 81.19 88 CYS A N 1
ATOM 723 C CA . CYS A 1 88 ? 0.135 -3.944 -0.655 1.00 81.19 88 CYS A CA 1
ATOM 724 C C . CYS A 1 88 ? 1.620 -3.661 -0.875 1.00 81.19 88 CYS A C 1
ATOM 726 O O . CYS A 1 88 ? 1.953 -2.696 -1.568 1.00 81.19 88 CYS A O 1
ATOM 728 N N . SER A 1 89 ? 2.498 -4.518 -0.353 1.00 78.81 89 SER A N 1
ATOM 729 C CA . SER A 1 89 ? 3.930 -4.411 -0.632 1.00 78.81 89 SER A CA 1
ATOM 730 C C . SER A 1 89 ? 4.212 -4.449 -2.138 1.00 78.81 89 SER A C 1
ATOM 732 O O . SER A 1 89 ? 3.546 -5.143 -2.918 1.00 78.81 89 SER A O 1
ATOM 734 N N . LYS A 1 90 ? 5.223 -3.692 -2.572 1.00 81.56 90 LYS A N 1
ATOM 735 C CA . LYS A 1 90 ? 5.631 -3.658 -3.977 1.00 81.56 90 LYS A CA 1
ATOM 736 C C . LYS A 1 90 ? 6.513 -4.868 -4.268 1.00 81.56 90 LYS A C 1
ATOM 738 O O . LYS A 1 90 ? 7.673 -4.906 -3.866 1.00 81.56 90 LYS A O 1
ATOM 743 N N . LEU A 1 91 ? 5.970 -5.848 -4.989 1.00 81.56 91 LEU A N 1
ATOM 744 C CA . LEU A 1 91 ? 6.745 -6.996 -5.460 1.00 81.56 91 LEU A CA 1
ATOM 745 C C . LEU A 1 91 ? 7.638 -6.589 -6.636 1.00 81.56 91 LEU A C 1
ATOM 747 O O . LEU A 1 91 ? 7.140 -6.187 -7.689 1.00 81.56 91 LEU A O 1
ATOM 751 N N . VAL A 1 92 ? 8.952 -6.728 -6.474 1.00 83.81 92 VAL A N 1
ATOM 752 C CA . VAL A 1 92 ? 9.946 -6.482 -7.532 1.00 83.81 92 VAL A CA 1
ATOM 753 C C . VAL A 1 92 ? 10.651 -7.782 -7.911 1.00 83.81 92 VAL A C 1
ATOM 755 O O . VAL A 1 92 ? 10.862 -8.613 -7.036 1.00 83.81 92 VAL A O 1
ATOM 758 N N . PRO A 1 93 ? 11.043 -8.000 -9.179 1.00 85.12 93 PRO A N 1
ATOM 759 C CA . PRO A 1 93 ? 11.770 -9.213 -9.559 1.00 85.12 93 PRO A CA 1
ATOM 760 C C . PRO A 1 93 ? 13.067 -9.397 -8.760 1.00 85.12 93 PRO A C 1
ATOM 762 O O . PRO A 1 93 ? 13.301 -10.464 -8.209 1.00 85.12 93 PRO A O 1
ATOM 765 N N . HIS A 1 94 ? 13.866 -8.332 -8.635 1.00 84.19 94 HIS A N 1
ATOM 766 C CA . HIS A 1 94 ? 15.133 -8.338 -7.906 1.00 84.19 94 HIS A CA 1
ATOM 767 C C . HIS A 1 94 ? 15.416 -6.973 -7.273 1.00 84.19 94 HIS A C 1
ATOM 769 O O . HIS A 1 94 ? 15.014 -5.933 -7.806 1.00 84.19 94 HIS A O 1
ATOM 775 N N . LEU A 1 95 ? 16.164 -6.976 -6.169 1.00 89.12 95 LEU A N 1
ATOM 776 C CA . LEU A 1 95 ? 16.795 -5.776 -5.626 1.00 89.12 95 LEU A CA 1
ATOM 777 C C . LEU A 1 95 ? 18.107 -5.546 -6.378 1.00 89.12 95 LEU A C 1
ATOM 779 O O . LEU A 1 95 ? 19.061 -6.304 -6.231 1.00 89.12 95 LEU A O 1
ATOM 783 N N . LEU A 1 96 ? 18.123 -4.529 -7.237 1.00 90.50 96 LEU A N 1
ATOM 784 C CA . LEU A 1 96 ? 19.265 -4.249 -8.104 1.00 90.50 96 LEU A CA 1
ATOM 785 C C . LEU A 1 96 ? 20.344 -3.444 -7.376 1.00 90.50 96 LEU A C 1
ATOM 787 O O . LEU A 1 96 ? 20.033 -2.449 -6.711 1.00 90.50 96 LEU A O 1
ATOM 791 N N . THR A 1 97 ? 21.608 -3.805 -7.599 1.00 94.25 97 THR A N 1
ATOM 792 C CA . THR A 1 97 ? 22.759 -2.996 -7.177 1.00 94.25 97 THR A CA 1
ATOM 793 C C . THR A 1 97 ? 22.838 -1.698 -7.984 1.00 94.25 97 THR A C 1
ATOM 795 O O . THR A 1 97 ? 22.266 -1.584 -9.074 1.00 94.25 97 THR A O 1
ATOM 798 N N . LEU A 1 98 ? 23.553 -0.692 -7.469 1.00 95.69 98 LEU A N 1
ATOM 799 C CA . LEU A 1 98 ? 23.735 0.583 -8.174 1.00 95.69 98 LEU A CA 1
ATOM 800 C C . LEU A 1 98 ? 24.355 0.378 -9.566 1.00 95.69 98 LEU A C 1
ATOM 802 O O . LEU A 1 98 ? 23.911 0.971 -10.547 1.00 95.69 98 LEU A O 1
ATOM 806 N N . GLU A 1 99 ? 25.325 -0.527 -9.666 1.00 96.50 99 GLU A N 1
ATOM 807 C CA . GLU A 1 99 ? 25.980 -0.864 -10.925 1.00 96.50 99 GLU A CA 1
ATOM 808 C C . GLU A 1 99 ? 25.012 -1.514 -11.930 1.00 96.50 99 GLU A C 1
ATOM 810 O O . GLU A 1 99 ? 24.958 -1.113 -13.093 1.00 96.50 99 GLU A O 1
ATOM 815 N N . GLN A 1 100 ? 24.177 -2.460 -11.479 1.00 95.56 100 GLN A N 1
ATOM 816 C CA . GLN A 1 100 ? 23.141 -3.075 -12.316 1.00 95.56 100 GLN A CA 1
ATOM 817 C C . GLN A 1 100 ? 22.114 -2.042 -12.799 1.00 95.56 100 GLN A C 1
ATOM 819 O O . GLN A 1 100 ? 21.698 -2.082 -13.959 1.00 95.56 100 GLN A O 1
ATOM 824 N N . LYS A 1 101 ? 21.720 -1.093 -11.937 1.00 95.94 101 LYS A N 1
ATOM 825 C CA . LYS A 1 101 ? 20.835 0.020 -12.319 1.00 95.94 101 LYS A CA 1
ATOM 826 C C . LYS A 1 101 ? 21.475 0.875 -13.412 1.00 95.94 101 LYS A C 1
ATOM 828 O O . LYS A 1 101 ? 20.828 1.137 -14.424 1.00 95.94 101 LYS A O 1
ATOM 833 N N . ASN A 1 102 ? 22.748 1.237 -13.256 1.00 97.19 102 ASN A N 1
ATOM 834 C CA . ASN A 1 102 ? 23.478 2.035 -14.240 1.00 97.19 102 ASN A CA 1
ATOM 835 C C . ASN A 1 102 ? 23.604 1.312 -15.585 1.00 97.19 102 ASN A C 1
ATOM 837 O O . ASN A 1 102 ? 23.288 1.905 -16.618 1.00 97.19 102 ASN A O 1
ATOM 841 N N . ARG A 1 103 ? 23.961 0.020 -15.582 1.00 97.00 103 ARG A N 1
ATOM 842 C CA . ARG A 1 103 ? 24.013 -0.800 -16.804 1.00 97.00 103 ARG A CA 1
ATOM 843 C C . ARG A 1 103 ? 22.664 -0.840 -17.524 1.00 97.00 103 ARG A C 1
ATOM 845 O O . ARG A 1 103 ? 22.611 -0.640 -18.736 1.00 97.00 103 ARG A O 1
ATOM 852 N N . ARG A 1 104 ? 21.558 -1.019 -16.790 1.00 96.06 104 ARG A N 1
ATOM 853 C CA . ARG A 1 104 ? 20.204 -0.987 -17.373 1.00 96.06 104 ARG A CA 1
ATOM 854 C C . ARG A 1 104 ? 19.864 0.377 -17.972 1.00 96.06 104 ARG A C 1
ATOM 856 O O . ARG A 1 104 ? 19.341 0.425 -19.080 1.00 96.06 104 ARG A O 1
ATOM 863 N N . ILE A 1 105 ? 20.176 1.477 -17.283 1.00 96.69 105 ILE A N 1
ATOM 864 C CA . ILE A 1 105 ? 19.927 2.837 -17.790 1.00 96.69 105 ILE A CA 1
ATOM 865 C C . ILE A 1 105 ? 20.717 3.086 -19.078 1.00 96.69 105 ILE A C 1
ATOM 867 O O . ILE A 1 105 ? 20.161 3.598 -20.049 1.00 96.69 105 ILE A O 1
ATOM 871 N N . GLN A 1 106 ? 21.996 2.708 -19.107 1.00 97.00 106 GLN A N 1
ATOM 872 C CA . GLN A 1 106 ? 22.844 2.841 -20.293 1.00 97.00 106 GLN A CA 1
ATOM 873 C C . GLN A 1 106 ? 22.291 2.033 -21.470 1.00 97.00 106 GLN A C 1
ATOM 875 O O . GLN A 1 106 ? 22.132 2.577 -22.564 1.00 97.00 106 GLN A O 1
ATOM 880 N N . PHE A 1 107 ? 21.920 0.771 -21.231 1.00 95.44 107 PHE A N 1
ATOM 881 C CA . PHE A 1 107 ? 21.301 -0.080 -22.244 1.00 95.44 107 PHE A CA 1
ATOM 882 C C . PHE A 1 107 ? 20.014 0.546 -22.795 1.00 95.44 107 PHE A C 1
ATOM 884 O O . PHE A 1 107 ? 19.904 0.745 -24.005 1.00 95.44 107 PHE A O 1
ATOM 891 N N . CYS A 1 108 ? 19.084 0.957 -21.925 1.00 94.69 108 CYS A N 1
ATOM 892 C CA . CYS A 1 108 ? 17.844 1.615 -22.339 1.00 94.69 108 CYS A CA 1
ATOM 893 C C . CYS A 1 108 ? 18.100 2.889 -23.154 1.00 94.69 108 CYS A C 1
ATOM 895 O O . CYS A 1 108 ? 17.451 3.088 -24.174 1.00 94.69 108 CYS A O 1
ATOM 897 N N . ARG A 1 109 ? 19.066 3.732 -22.762 1.00 94.56 109 ARG A N 1
ATOM 898 C CA . ARG A 1 109 ? 19.440 4.934 -23.531 1.00 94.56 109 ARG A CA 1
ATOM 899 C C . ARG A 1 109 ? 19.952 4.579 -24.924 1.00 94.56 109 ARG A C 1
ATOM 901 O O . ARG A 1 109 ? 19.518 5.179 -25.901 1.00 94.56 109 ARG A O 1
ATOM 908 N N . SER A 1 110 ? 20.834 3.584 -25.024 1.00 91.88 110 SER A N 1
ATOM 909 C CA . SER A 1 110 ? 21.350 3.111 -26.314 1.00 91.88 110 SER A CA 1
ATOM 910 C C . SER A 1 110 ? 20.245 2.552 -27.213 1.00 91.88 110 SER A C 1
ATOM 912 O O . SER A 1 110 ? 20.230 2.825 -28.411 1.00 91.88 110 SER A O 1
ATOM 914 N N . MET A 1 111 ? 19.288 1.824 -26.631 1.00 88.88 111 MET A N 1
ATOM 915 C CA . MET A 1 111 ? 18.139 1.285 -27.346 1.00 88.88 111 MET A CA 1
ATOM 916 C C . MET A 1 111 ? 17.247 2.432 -27.826 1.00 88.88 111 MET A C 1
ATOM 918 O O . MET A 1 111 ? 16.957 2.529 -29.011 1.00 88.88 111 MET A O 1
ATOM 922 N N . LEU A 1 112 ? 16.907 3.380 -26.952 1.00 89.06 112 LEU A N 1
ATOM 923 C CA . LEU A 1 112 ? 16.110 4.548 -27.326 1.00 89.06 112 LEU A CA 1
ATOM 924 C C . LEU A 1 112 ? 16.747 5.340 -28.471 1.00 89.06 112 LEU A C 1
ATOM 926 O O . LEU A 1 112 ? 16.038 5.710 -29.392 1.00 89.06 112 LEU A O 1
ATOM 930 N N . LEU A 1 113 ? 18.067 5.547 -28.476 1.00 87.94 113 LEU A N 1
ATOM 931 C CA . LEU A 1 113 ? 18.751 6.225 -29.586 1.00 87.94 113 LEU A CA 1
ATOM 932 C C . LEU A 1 113 ? 18.684 5.445 -30.906 1.00 87.94 113 LEU A C 1
ATOM 934 O O . LEU A 1 113 ? 18.561 6.052 -31.968 1.00 87.94 113 LEU A O 1
ATOM 938 N N . LYS A 1 114 ? 18.760 4.110 -30.855 1.00 83.19 114 LYS A N 1
ATOM 939 C CA . LYS A 1 114 ? 18.648 3.251 -32.045 1.00 83.19 114 LYS A CA 1
ATOM 940 C C . LYS A 1 114 ? 17.242 3.280 -32.648 1.00 83.19 114 LYS A C 1
ATOM 942 O O . LYS A 1 114 ? 17.111 3.224 -33.869 1.00 83.19 114 LYS A O 1
ATOM 947 N N . TYR A 1 115 ? 16.213 3.384 -31.806 1.00 79.50 115 TYR A N 1
ATOM 948 C CA . TYR A 1 115 ? 14.811 3.329 -32.229 1.00 79.50 115 TYR A CA 1
ATOM 949 C C . TYR A 1 115 ? 14.132 4.706 -32.342 1.00 79.50 115 TYR A C 1
ATOM 951 O O . TYR A 1 115 ? 13.105 4.810 -32.997 1.00 79.50 115 TYR A O 1
ATOM 959 N N . SER A 1 116 ? 14.697 5.791 -31.802 1.00 77.00 116 SER A N 1
ATOM 960 C CA . SER A 1 116 ? 14.091 7.134 -31.885 1.00 77.00 116 SER A CA 1
ATOM 961 C C . SER A 1 116 ? 14.120 7.741 -33.287 1.00 77.00 116 SER A C 1
ATOM 963 O O . SER A 1 116 ? 13.297 8.592 -33.604 1.00 77.00 116 SER A O 1
ATOM 965 N N . LYS A 1 117 ? 15.066 7.310 -34.129 1.00 70.00 117 LYS A N 1
ATOM 966 C CA . LYS A 1 117 ? 15.193 7.708 -35.543 1.00 70.00 117 LYS A CA 1
ATOM 967 C C . LYS A 1 117 ? 14.733 6.609 -36.507 1.00 70.00 117 LYS A C 1
ATOM 969 O O . LYS A 1 117 ? 15.034 6.668 -37.696 1.00 70.00 117 LYS A O 1
ATOM 974 N N . ALA A 1 118 ? 14.117 5.553 -35.985 1.00 60.78 118 ALA A N 1
ATOM 975 C CA . ALA A 1 118 ? 13.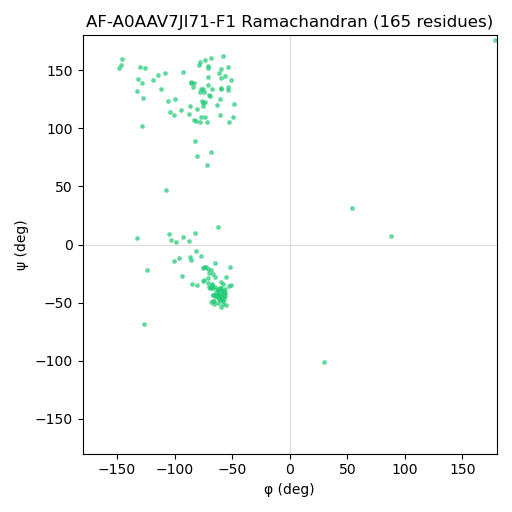717 4.399 -36.768 1.00 60.78 118 ALA A CA 1
ATOM 976 C C . ALA A 1 118 ? 12.343 4.606 -37.409 1.00 60.78 118 ALA A C 1
ATOM 978 O O . ALA A 1 118 ? 11.416 5.087 -36.764 1.00 60.78 118 ALA A O 1
ATOM 979 N N . ASP A 1 119 ? 12.214 4.166 -38.658 1.00 63.81 119 ASP A N 1
ATOM 980 C CA . ASP A 1 119 ? 10.922 3.982 -39.313 1.00 63.81 119 ASP A CA 1
ATOM 981 C C . ASP A 1 119 ? 10.091 2.938 -38.546 1.00 63.81 119 ASP A C 1
ATOM 983 O O . ASP A 1 119 ? 10.649 1.980 -37.996 1.00 63.81 119 ASP A O 1
ATOM 987 N N . SER A 1 120 ? 8.760 3.082 -38.537 1.00 64.19 120 SER A N 1
ATOM 988 C CA . SER A 1 120 ? 7.822 2.264 -37.733 1.00 64.19 120 SER A CA 1
ATOM 989 C C . SER A 1 120 ? 7.997 0.734 -37.906 1.00 64.19 120 SER A C 1
ATOM 991 O O . SER A 1 120 ? 7.616 -0.049 -37.038 1.00 64.19 120 SER A O 1
ATOM 993 N N . ARG A 1 121 ? 8.647 0.297 -38.997 1.00 65.81 121 ARG A N 1
ATOM 994 C CA . ARG A 1 121 ? 8.948 -1.106 -39.343 1.00 65.81 121 ARG A CA 1
ATOM 995 C C . ARG A 1 121 ? 10.047 -1.780 -38.511 1.00 65.81 121 ARG A C 1
ATOM 997 O O . ARG A 1 121 ? 10.078 -3.004 -38.451 1.00 65.81 121 ARG A O 1
ATOM 1004 N N . ARG A 1 122 ? 10.934 -1.050 -37.826 1.00 67.12 122 ARG A N 1
ATOM 1005 C CA . ARG A 1 122 ? 12.006 -1.701 -37.035 1.00 67.12 122 ARG A CA 1
ATOM 1006 C C . ARG A 1 122 ? 11.497 -2.451 -35.806 1.00 67.12 122 ARG A C 1
ATOM 1008 O O . ARG A 1 122 ? 12.163 -3.360 -35.328 1.00 67.12 122 ARG A O 1
ATOM 1015 N N . HIS A 1 123 ? 10.314 -2.109 -35.302 1.00 72.12 123 HIS A N 1
ATOM 1016 C CA . HIS A 1 123 ? 9.697 -2.860 -34.208 1.00 72.12 123 HIS A CA 1
ATOM 1017 C C . HIS A 1 123 ? 9.197 -4.240 -34.655 1.00 72.12 123 HIS A C 1
ATOM 1019 O O . HIS A 1 123 ? 9.219 -5.167 -33.852 1.00 72.12 123 HIS A O 1
ATOM 1025 N N . SER A 1 124 ? 8.811 -4.402 -35.927 1.00 78.38 124 SER A N 1
ATOM 1026 C CA . SER A 1 124 ? 8.346 -5.688 -36.471 1.00 78.38 124 SER A CA 1
ATOM 1027 C C . SER A 1 124 ? 9.463 -6.690 -36.783 1.00 78.38 124 SER A C 1
ATOM 1029 O O . SER A 1 124 ? 9.171 -7.852 -37.038 1.00 78.38 124 SER A O 1
ATOM 1031 N N . GLU A 1 125 ? 10.731 -6.273 -36.744 1.00 82.12 125 GLU A N 1
ATOM 1032 C CA . GLU A 1 125 ? 11.890 -7.162 -36.936 1.00 82.12 125 GLU A CA 1
ATOM 1033 C C . GLU A 1 125 ? 12.325 -7.855 -35.633 1.00 82.12 125 GLU A C 1
ATOM 1035 O O . GLU A 1 125 ? 13.115 -8.799 -35.655 1.00 82.12 125 GLU A O 1
ATOM 1040 N N . VAL A 1 126 ? 11.828 -7.393 -34.482 1.00 85.00 126 VAL A N 1
ATOM 1041 C CA . VAL A 1 126 ? 12.220 -7.928 -33.179 1.00 85.00 126 VAL A CA 1
ATOM 1042 C C . VAL A 1 126 ? 11.338 -9.121 -32.828 1.00 85.00 126 VAL A C 1
ATOM 1044 O O . VAL A 1 126 ? 10.155 -8.970 -32.536 1.00 85.00 126 VAL A O 1
ATOM 1047 N N . ILE A 1 127 ? 11.938 -10.309 -32.799 1.00 87.75 127 ILE A N 1
ATOM 1048 C CA . ILE A 1 127 ? 11.309 -11.526 -32.282 1.00 87.75 127 ILE A CA 1
ATOM 1049 C C . ILE A 1 127 ? 11.819 -11.747 -30.855 1.00 87.75 127 ILE A C 1
ATOM 1051 O O . ILE A 1 127 ? 13.027 -11.791 -30.623 1.00 87.75 127 ILE A O 1
ATOM 1055 N N . THR A 1 128 ? 10.906 -11.877 -29.892 1.00 92.12 128 THR A N 1
ATOM 1056 C CA . THR A 1 128 ? 11.229 -12.164 -28.486 1.00 92.12 128 THR A CA 1
ATOM 1057 C C . THR A 1 128 ? 10.598 -13.478 -28.052 1.00 92.12 128 THR A C 1
ATOM 1059 O O . THR A 1 128 ? 9.448 -13.745 -28.396 1.00 92.12 128 THR A O 1
ATOM 1062 N N . SER A 1 129 ? 11.308 -14.255 -27.240 1.00 93.38 129 SER A N 1
ATOM 1063 C CA . SER A 1 129 ? 10.802 -15.464 -26.586 1.00 93.38 129 SER A CA 1
ATOM 1064 C C . SER A 1 129 ? 11.155 -15.431 -25.101 1.00 93.38 129 SER A C 1
ATOM 1066 O O . SER A 1 129 ? 12.247 -14.985 -24.750 1.00 93.38 129 SER A O 1
ATOM 1068 N N . ASP A 1 130 ? 10.254 -15.913 -24.248 1.00 92.81 130 ASP A N 1
ATOM 1069 C CA . ASP A 1 130 ? 10.468 -16.078 -22.807 1.00 92.81 130 ASP A CA 1
ATOM 1070 C C . ASP A 1 130 ? 9.715 -17.325 -22.319 1.00 92.81 130 ASP A C 1
ATOM 1072 O O . ASP A 1 130 ? 8.773 -17.782 -22.973 1.00 92.81 130 ASP A O 1
ATOM 1076 N N . GLU A 1 131 ? 10.117 -17.869 -21.176 1.00 90.94 131 GLU A N 1
ATOM 1077 C CA . GLU A 1 131 ? 9.510 -19.052 -20.567 1.00 90.94 131 GLU A CA 1
ATOM 1078 C C . GLU A 1 131 ? 8.788 -18.665 -19.273 1.00 90.94 131 GLU A C 1
ATOM 1080 O O . GLU A 1 131 ? 9.309 -17.937 -18.429 1.00 90.94 131 GLU A O 1
ATOM 1085 N N . THR A 1 132 ? 7.560 -19.152 -19.090 1.00 82.62 132 THR A N 1
ATOM 1086 C CA . THR A 1 132 ? 6.774 -18.902 -17.874 1.00 82.62 132 THR A CA 1
ATOM 1087 C C . THR A 1 132 ? 6.278 -20.216 -17.291 1.00 82.62 132 THR A C 1
ATOM 1089 O O . THR A 1 132 ? 5.620 -21.000 -17.970 1.00 82.62 132 THR A O 1
ATOM 1092 N N . TRP A 1 133 ? 6.564 -20.442 -16.009 1.00 81.75 133 TRP A N 1
ATOM 1093 C CA . TRP A 1 133 ? 6.056 -21.594 -15.268 1.00 81.75 133 TRP A CA 1
ATOM 1094 C C . TRP A 1 133 ? 4.570 -21.421 -14.935 1.00 81.75 133 TRP A C 1
ATOM 1096 O O . TRP A 1 133 ? 4.170 -20.388 -14.392 1.00 81.75 133 TRP A O 1
ATOM 1106 N N . VAL A 1 134 ? 3.769 -22.451 -15.209 1.00 79.81 134 VAL A N 1
ATOM 1107 C CA . VAL A 1 134 ? 2.360 -22.539 -14.798 1.00 79.81 134 VAL A CA 1
ATOM 1108 C C . VAL A 1 134 ? 2.271 -23.499 -13.614 1.00 79.81 134 VAL A C 1
ATOM 1110 O O . VAL A 1 134 ? 2.578 -24.682 -13.746 1.00 79.81 134 VAL A O 1
ATOM 1113 N N . TYR A 1 135 ? 1.897 -22.981 -12.445 1.00 78.69 135 TYR A N 1
ATOM 1114 C CA . TYR A 1 135 ? 1.809 -23.763 -11.210 1.00 78.69 135 TYR A CA 1
ATOM 1115 C C . TYR A 1 135 ? 0.393 -24.313 -11.000 1.00 78.69 135 TYR A C 1
ATOM 1117 O O . TYR A 1 135 ? -0.587 -23.664 -11.353 1.00 78.69 135 TYR A O 1
ATOM 1125 N N . PHE A 1 136 ? 0.294 -25.488 -10.372 1.00 80.25 136 PHE A N 1
ATOM 1126 C CA . PHE A 1 136 ? -0.983 -26.112 -9.988 1.00 80.25 136 PHE A CA 1
ATOM 1127 C C . PHE A 1 136 ? -1.577 -25.566 -8.677 1.00 80.25 136 PHE A C 1
ATOM 1129 O O . PHE A 1 136 ? -2.678 -25.959 -8.300 1.00 80.25 136 PHE A O 1
ATOM 1136 N N . TYR A 1 137 ? -0.861 -24.691 -7.967 1.00 77.81 137 TYR A N 1
ATOM 1137 C CA . TYR A 1 137 ? -1.311 -24.076 -6.719 1.00 77.81 137 TYR A CA 1
ATOM 1138 C C . TYR A 1 137 ? -1.133 -22.560 -6.750 1.00 77.81 137 TYR A C 1
ATOM 1140 O O . TYR A 1 137 ? -0.236 -22.033 -7.416 1.00 77.81 137 TYR A O 1
ATOM 1148 N N . ASP A 1 138 ? -1.969 -21.868 -5.977 1.00 65.94 138 ASP A N 1
ATOM 1149 C CA . ASP A 1 138 ? -1.943 -20.416 -5.877 1.00 65.94 138 ASP A CA 1
ATOM 1150 C C . ASP A 1 138 ? -0.737 -19.941 -5.061 1.00 65.94 138 ASP A C 1
ATOM 1152 O O . ASP A 1 138 ? -0.546 -20.292 -3.894 1.00 65.94 138 ASP A O 1
ATOM 1156 N N . MET A 1 139 ? 0.089 -19.101 -5.684 1.00 68.44 139 MET A N 1
ATOM 1157 C CA . MET A 1 139 ? 1.133 -18.358 -4.985 1.00 68.44 139 MET A CA 1
ATOM 1158 C C . MET A 1 139 ? 0.496 -17.262 -4.121 1.00 68.44 139 MET A C 1
ATOM 1160 O O . MET A 1 139 ? -0.580 -16.751 -4.439 1.00 68.44 139 MET A O 1
ATOM 1164 N N . GLN A 1 140 ? 1.188 -16.865 -3.050 1.00 67.50 140 GLN A N 1
ATOM 1165 C CA . GLN A 1 140 ? 0.728 -15.820 -2.138 1.00 67.50 140 GLN A CA 1
ATOM 1166 C C . GLN A 1 140 ? 0.266 -14.573 -2.914 1.00 67.50 140 GLN A C 1
ATOM 1168 O O . GLN A 1 140 ? 1.021 -13.990 -3.700 1.00 67.50 140 GLN A O 1
ATOM 1173 N N . THR A 1 141 ? -0.996 -14.181 -2.733 1.00 72.81 141 THR A N 1
ATOM 1174 C CA . THR A 1 141 ? -1.606 -13.135 -3.560 1.00 72.81 141 THR A CA 1
ATOM 1175 C C . THR A 1 141 ? -1.145 -11.748 -3.124 1.00 72.81 141 THR A C 1
ATOM 1177 O O . THR A 1 141 ? -0.778 -11.508 -1.972 1.00 72.81 141 THR A O 1
ATOM 1180 N N . LYS A 1 142 ? -1.232 -10.768 -4.033 1.00 72.06 142 LYS A N 1
ATOM 1181 C CA . LYS A 1 142 ? -0.921 -9.363 -3.717 1.00 72.06 142 LYS A CA 1
ATOM 1182 C C . LYS A 1 142 ? -1.697 -8.862 -2.488 1.00 72.06 142 LYS A C 1
ATOM 1184 O O . LYS A 1 142 ? -1.140 -8.120 -1.683 1.00 72.06 142 LYS A O 1
ATOM 1189 N N . GLN A 1 143 ? -2.943 -9.305 -2.308 1.00 72.62 143 GLN A N 1
ATOM 1190 C CA . GLN A 1 143 ? -3.762 -8.948 -1.146 1.00 72.62 143 GLN A CA 1
ATOM 1191 C C . GLN A 1 143 ? -3.247 -9.564 0.160 1.00 72.62 143 GLN A C 1
ATOM 1193 O O . GLN A 1 143 ? -3.270 -8.892 1.189 1.00 72.62 143 GLN A O 1
ATOM 1198 N N . GLN A 1 144 ? -2.734 -10.796 0.129 1.00 75.38 144 GLN A N 1
ATOM 1199 C CA . GLN A 1 144 ? -2.120 -11.433 1.300 1.00 75.38 144 GLN A CA 1
ATOM 1200 C C . GLN A 1 144 ? -0.821 -10.733 1.724 1.00 75.38 144 GLN A C 1
ATOM 1202 O O . GLN A 1 144 ? -0.475 -10.747 2.896 1.00 75.38 144 GLN A O 1
ATOM 1207 N N . SER A 1 145 ? -0.140 -10.047 0.801 1.00 76.50 145 SER A N 1
ATOM 1208 C CA . SER A 1 145 ? 1.027 -9.208 1.118 1.00 76.50 145 SER A CA 1
ATOM 1209 C C . SER A 1 145 ? 0.679 -7.801 1.638 1.00 76.50 145 SER A C 1
ATOM 1211 O O . SER A 1 145 ? 1.553 -6.936 1.703 1.00 76.50 145 SER A O 1
ATOM 1213 N N . SER A 1 146 ? -0.590 -7.523 1.953 1.00 82.69 146 SER A N 1
ATOM 1214 C CA . SER A 1 146 ? -0.996 -6.197 2.431 1.00 82.69 146 SER A CA 1
ATOM 1215 C C . SER A 1 146 ? -0.588 -5.946 3.877 1.00 82.69 146 SER A C 1
ATOM 1217 O O . SER A 1 146 ? -0.786 -6.786 4.748 1.00 82.69 146 SER A O 1
ATOM 1219 N N . LYS A 1 147 ? -0.029 -4.760 4.114 1.00 86.44 147 LYS A N 1
ATOM 1220 C CA . LYS A 1 147 ? 0.412 -4.280 5.421 1.00 86.44 147 LYS A CA 1
ATOM 1221 C C . LYS A 1 147 ? -0.224 -2.929 5.729 1.00 86.44 147 LYS A C 1
ATOM 1223 O O . LYS A 1 147 ? -0.545 -2.161 4.818 1.00 86.44 147 LYS A O 1
ATOM 1228 N N . TRP A 1 148 ? -0.406 -2.648 7.008 1.00 88.06 148 TRP A N 1
ATOM 1229 C CA . TRP A 1 148 ? -0.712 -1.319 7.513 1.00 88.06 148 TRP A CA 1
ATOM 1230 C C . TRP A 1 148 ? 0.566 -0.486 7.548 1.00 88.06 148 TRP A C 1
ATOM 1232 O O . TRP A 1 148 ? 1.612 -0.973 7.975 1.00 88.06 148 TRP A O 1
ATOM 1242 N N . ILE A 1 149 ? 0.484 0.728 7.012 1.00 88.19 149 ILE A N 1
ATOM 1243 C CA . ILE A 1 149 ? 1.613 1.645 6.853 1.00 88.19 149 ILE A CA 1
ATOM 1244 C C . ILE A 1 149 ? 1.165 3.016 7.361 1.00 88.19 149 ILE A C 1
ATOM 1246 O O . ILE A 1 149 ? 0.070 3.476 7.006 1.00 88.19 149 ILE A O 1
ATOM 1250 N N . PHE A 1 150 ? 2.002 3.638 8.190 1.00 86.31 150 PHE A N 1
ATOM 1251 C CA . PHE A 1 150 ? 1.784 4.991 8.706 1.00 86.31 150 PHE A CA 1
ATOM 1252 C C . PHE A 1 150 ? 2.037 6.034 7.611 1.00 86.31 150 PHE A C 1
ATOM 1254 O O . PHE A 1 150 ? 2.683 5.748 6.602 1.00 86.31 150 PHE A O 1
ATOM 1261 N N . GLU A 1 151 ? 1.489 7.238 7.757 1.00 78.19 151 GLU A N 1
ATOM 1262 C CA . GLU A 1 151 ? 1.455 8.223 6.665 1.00 78.19 151 GLU A CA 1
ATOM 1263 C C . GLU A 1 151 ? 2.849 8.619 6.139 1.00 78.19 151 GLU A C 1
ATOM 1265 O O . GLU A 1 151 ? 3.023 8.811 4.933 1.00 78.19 151 GLU A O 1
ATOM 1270 N N . GLU A 1 152 ? 3.856 8.623 7.012 1.00 77.19 152 GLU A N 1
ATOM 1271 C CA . GLU A 1 152 ? 5.245 8.967 6.683 1.00 77.19 152 GLU A CA 1
ATOM 1272 C C . GLU A 1 152 ? 6.080 7.782 6.159 1.00 77.19 152 GLU A C 1
ATOM 1274 O O . GLU A 1 152 ? 7.184 7.969 5.643 1.00 77.19 152 GLU A O 1
ATOM 1279 N N . GLU A 1 153 ? 5.577 6.549 6.256 1.00 80.06 153 GLU A N 1
ATOM 1280 C CA . GLU A 1 153 ? 6.334 5.354 5.886 1.00 80.06 153 GLU A CA 1
ATOM 1281 C C . GLU A 1 153 ? 6.218 5.023 4.384 1.00 80.06 153 GLU A C 1
ATOM 1283 O O . GLU A 1 153 ? 5.151 5.063 3.755 1.00 80.06 153 GLU A O 1
ATOM 1288 N N . VAL A 1 154 ? 7.349 4.628 3.792 1.00 79.56 154 VAL A N 1
ATOM 1289 C CA . VAL A 1 154 ? 7.404 4.158 2.403 1.00 79.56 154 VAL A CA 1
ATOM 1290 C C . VAL A 1 154 ? 7.031 2.674 2.355 1.00 79.56 154 VAL A C 1
ATOM 1292 O O . VAL A 1 154 ? 7.561 1.892 3.144 1.00 79.56 154 VAL A O 1
ATOM 1295 N N . PRO A 1 155 ? 6.179 2.237 1.407 1.00 77.88 155 PRO A N 1
ATOM 1296 C CA . PRO A 1 155 ? 5.818 0.834 1.302 1.00 77.88 155 PRO A CA 1
ATOM 1297 C C . PRO A 1 155 ? 7.016 -0.081 1.052 1.00 77.88 155 PRO A C 1
ATOM 1299 O O . PRO A 1 155 ? 7.825 0.162 0.150 1.00 77.88 155 PRO A O 1
ATOM 1302 N N . ASP A 1 156 ? 7.061 -1.187 1.794 1.00 78.19 156 ASP A N 1
ATOM 1303 C CA . ASP A 1 156 ? 8.091 -2.210 1.643 1.00 78.19 156 ASP A CA 1
ATOM 1304 C C . ASP A 1 156 ? 8.192 -2.703 0.194 1.00 78.19 156 ASP A C 1
ATOM 1306 O O . ASP A 1 156 ? 7.195 -3.030 -0.467 1.00 78.19 156 ASP A O 1
ATOM 1310 N N . THR A 1 157 ? 9.433 -2.820 -0.276 1.00 80.88 157 THR A N 1
ATOM 1311 C CA . THR A 1 157 ? 9.758 -3.449 -1.555 1.00 80.88 157 THR A CA 1
ATOM 1312 C C . THR A 1 157 ? 10.258 -4.864 -1.300 1.00 80.88 157 THR A C 1
ATOM 1314 O O . THR A 1 157 ? 11.340 -5.057 -0.750 1.00 80.88 157 THR A O 1
ATOM 1317 N N . ILE A 1 158 ? 9.473 -5.858 -1.710 1.00 79.50 158 ILE A N 1
ATOM 1318 C CA . ILE A 1 158 ? 9.770 -7.271 -1.459 1.00 79.50 158 ILE A CA 1
ATOM 1319 C C . ILE A 1 158 ? 10.257 -7.912 -2.768 1.00 79.50 158 ILE A C 1
ATOM 1321 O O . ILE A 1 158 ? 9.543 -7.847 -3.776 1.00 79.50 158 ILE A O 1
ATOM 1325 N N . PRO A 1 159 ? 11.456 -8.527 -2.799 1.00 78.75 159 PRO A N 1
ATOM 1326 C CA . PRO A 1 159 ? 11.897 -9.283 -3.962 1.00 78.75 159 PRO A CA 1
ATOM 1327 C C . PRO A 1 159 ? 11.041 -10.543 -4.127 1.00 78.75 159 PRO A C 1
ATOM 1329 O O . PRO A 1 159 ? 10.805 -11.278 -3.166 1.00 78.75 159 PRO A O 1
ATOM 1332 N N . LYS A 1 160 ? 10.585 -10.813 -5.353 1.00 75.69 160 LYS A N 1
ATOM 1333 C CA . LYS A 1 160 ? 9.892 -12.059 -5.684 1.00 75.69 160 LYS A CA 1
ATOM 1334 C C . LYS A 1 160 ? 10.833 -13.235 -5.422 1.00 75.69 160 LYS A C 1
ATOM 1336 O O . LYS A 1 160 ? 11.939 -13.283 -5.957 1.00 75.69 160 LYS A O 1
ATOM 1341 N N . ARG A 1 161 ? 10.385 -14.198 -4.614 1.00 69.19 161 ARG A N 1
ATOM 1342 C CA . ARG A 1 161 ? 11.077 -15.482 -4.465 1.00 69.19 161 ARG A CA 1
ATOM 1343 C C . ARG A 1 161 ? 10.698 -16.367 -5.643 1.00 69.19 161 ARG A C 1
ATOM 1345 O O . ARG A 1 161 ? 9.531 -16.714 -5.803 1.00 69.19 161 ARG A O 1
ATOM 1352 N N . PHE A 1 162 ? 11.678 -16.717 -6.464 1.00 64.00 162 PHE A N 1
ATOM 1353 C CA . PHE A 1 162 ? 11.507 -17.772 -7.453 1.00 64.00 162 PHE A CA 1
ATOM 1354 C C . PHE A 1 162 ? 11.572 -19.107 -6.713 1.00 64.00 162 PHE A C 1
ATOM 1356 O O . PHE A 1 162 ? 12.531 -19.363 -5.984 1.00 64.00 162 PHE A O 1
ATOM 1363 N N . MET A 1 163 ? 10.531 -19.927 -6.845 1.00 60.78 163 MET A N 1
ATOM 1364 C CA . MET A 1 163 ? 10.562 -21.288 -6.320 1.00 60.78 163 MET A CA 1
ATOM 1365 C C . MET A 1 163 ? 11.507 -22.092 -7.210 1.00 60.78 163 MET A C 1
ATOM 1367 O O . MET A 1 163 ? 11.183 -22.387 -8.356 1.00 60.78 163 MET A O 1
ATOM 1371 N N . ALA A 1 164 ? 12.705 -22.387 -6.707 1.00 56.19 164 ALA A N 1
ATOM 1372 C CA . ALA A 1 164 ? 13.586 -23.352 -7.342 1.00 56.19 164 ALA A CA 1
ATOM 1373 C C . ALA A 1 164 ? 13.051 -24.745 -6.999 1.00 56.19 164 ALA A C 1
ATOM 1375 O O . ALA A 1 164 ? 13.112 -25.162 -5.843 1.00 56.19 164 ALA A O 1
ATOM 1376 N N . VAL A 1 165 ? 12.491 -25.449 -7.981 1.00 54.56 165 VAL A N 1
ATOM 1377 C CA . VAL A 1 165 ? 12.251 -26.886 -7.834 1.00 54.56 165 VAL A CA 1
ATOM 1378 C C . VAL A 1 165 ? 13.615 -27.554 -7.994 1.00 54.56 165 VAL A C 1
ATOM 1380 O O . VAL A 1 165 ? 14.313 -27.293 -8.976 1.00 54.56 165 VAL A O 1
ATOM 1383 N N . GLY A 1 166 ? 14.037 -28.300 -6.970 1.00 51.47 166 GLY A N 1
ATOM 1384 C CA . GLY A 1 166 ? 15.346 -28.952 -6.918 1.00 51.47 166 GLY A CA 1
ATOM 1385 C C . GLY A 1 166 ? 15.627 -29.769 -8.180 1.00 51.47 166 GLY A C 1
ATOM 1386 O O . GLY A 1 166 ? 14.714 -30.379 -8.736 1.00 51.47 166 GLY A O 1
ATOM 1387 N N . ARG A 1 167 ? 16.883 -29.725 -8.636 1.00 39.66 167 ARG A N 1
ATOM 1388 C CA . ARG A 1 167 ? 17.400 -30.666 -9.635 1.00 39.66 167 ARG A CA 1
ATOM 1389 C C . ARG A 1 167 ? 17.616 -32.033 -9.010 1.00 39.66 167 ARG A C 1
ATOM 1391 O O . ARG A 1 167 ? 18.041 -32.053 -7.833 1.00 39.66 167 ARG A O 1
#

Secondary structure (DSSP, 8-state):
---SSGGGSPPHHHHHHHHHHHHTT----SPP-------GGG-HHHHHHHHHHHHH-TT--HHHHHHHHT--S-HHHHIIIIIEEEEE-EEES----HHHHHHHHHHHHHHHHHHHT--GGGGGG----------SSPPPPTTTTEEEEETTPPPPEEEPPP-----

Mean predicted aligned error: 14.63 Å

Organism: NCBI:txid111878